Protein AF-A0A0G4M6N6-F1 (afdb_monomer)

Structure (mmCIF, N/CA/C/O backbone):
data_AF-A0A0G4M6N6-F1
#
_entry.id   AF-A0A0G4M6N6-F1
#
loop_
_atom_site.group_PDB
_atom_site.id
_atom_site.type_symbol
_atom_site.label_atom_id
_atom_site.label_alt_id
_atom_site.label_comp_id
_atom_site.label_asym_id
_atom_site.label_entity_id
_atom_site.label_seq_id
_atom_site.pdbx_PDB_ins_code
_atom_site.Cartn_x
_atom_site.Cartn_y
_atom_site.Cartn_z
_atom_site.occupancy
_atom_site.B_iso_or_equiv
_atom_site.auth_seq_id
_atom_site.auth_comp_id
_atom_site.auth_asym_id
_atom_site.auth_atom_id
_atom_site.pdbx_PDB_model_num
ATOM 1 N N . MET A 1 1 ? 23.897 10.166 -4.329 1.00 64.12 1 MET A N 1
ATOM 2 C CA . MET A 1 1 ? 23.173 10.534 -5.569 1.00 64.12 1 MET A CA 1
ATOM 3 C C . MET A 1 1 ? 23.230 9.360 -6.530 1.00 64.12 1 MET A C 1
ATOM 5 O O . MET A 1 1 ? 24.226 8.646 -6.514 1.00 64.12 1 MET A O 1
ATOM 9 N N . ALA A 1 2 ? 22.180 9.135 -7.321 1.00 87.19 2 ALA A N 1
ATOM 10 C CA . ALA A 1 2 ? 22.212 8.119 -8.371 1.00 87.19 2 ALA A CA 1
ATOM 11 C C . ALA A 1 2 ? 23.155 8.562 -9.501 1.00 87.19 2 ALA A C 1
ATOM 13 O O . ALA A 1 2 ? 23.173 9.739 -9.861 1.00 87.19 2 ALA A O 1
ATOM 14 N N . ARG A 1 3 ? 23.932 7.627 -10.053 1.00 93.75 3 ARG A N 1
ATOM 15 C CA . ARG A 1 3 ? 24.759 7.859 -11.242 1.00 93.75 3 ARG A CA 1
ATOM 16 C C . ARG A 1 3 ? 23.931 7.539 -12.483 1.00 93.75 3 ARG A C 1
ATOM 18 O O . ARG A 1 3 ? 23.290 6.494 -12.533 1.00 93.75 3 ARG A O 1
ATOM 25 N N . VAL A 1 4 ? 23.950 8.433 -13.466 1.00 94.50 4 VAL A N 1
ATOM 26 C CA . VAL A 1 4 ? 23.207 8.286 -14.724 1.00 94.50 4 VAL A CA 1
ATOM 27 C C . VAL A 1 4 ? 24.108 8.597 -15.911 1.00 94.50 4 VAL A C 1
ATOM 29 O O . VAL A 1 4 ? 25.055 9.372 -15.786 1.00 94.50 4 VAL A O 1
ATOM 32 N N . GLU A 1 5 ? 23.804 7.996 -17.059 1.00 95.62 5 GLU A N 1
ATOM 33 C CA . GLU A 1 5 ? 24.541 8.181 -18.311 1.00 95.62 5 GLU A CA 1
ATOM 34 C C . GLU A 1 5 ? 23.559 8.454 -19.456 1.00 95.62 5 GLU A C 1
ATOM 36 O O . GLU A 1 5 ? 22.436 7.941 -19.470 1.00 95.62 5 GLU A O 1
ATOM 41 N N . LYS A 1 6 ? 23.963 9.297 -20.413 1.00 95.62 6 LYS A N 1
ATOM 42 C CA . LYS A 1 6 ? 23.139 9.606 -21.586 1.00 95.62 6 LYS A CA 1
ATOM 43 C C . LYS A 1 6 ? 23.126 8.397 -22.517 1.00 95.62 6 LYS A C 1
ATOM 45 O O . LYS A 1 6 ? 24.171 7.975 -22.998 1.00 95.62 6 LYS A O 1
ATOM 50 N N . VAL A 1 7 ? 21.933 7.908 -22.832 1.00 95.12 7 VAL A N 1
ATOM 51 C CA . VAL A 1 7 ? 21.714 6.808 -23.777 1.00 95.12 7 VAL A CA 1
ATOM 52 C C . VAL A 1 7 ? 20.717 7.231 -24.851 1.00 95.12 7 VAL A C 1
ATOM 54 O O . VAL A 1 7 ? 19.821 8.033 -24.587 1.00 95.12 7 VAL A O 1
ATOM 57 N N . ASN A 1 8 ? 20.879 6.714 -26.070 1.00 96.56 8 ASN A N 1
ATOM 58 C CA . ASN A 1 8 ? 19.928 6.926 -27.161 1.00 96.56 8 ASN A CA 1
ATOM 59 C C . ASN A 1 8 ? 19.021 5.694 -27.282 1.00 96.56 8 ASN A C 1
ATOM 61 O O . ASN A 1 8 ? 19.434 4.674 -27.830 1.00 96.56 8 ASN A O 1
ATOM 65 N N . VAL A 1 9 ? 17.816 5.770 -26.714 1.00 96.06 9 VAL A N 1
ATOM 66 C CA . VAL A 1 9 ? 16.842 4.669 -26.668 1.00 96.06 9 VAL A CA 1
ATOM 67 C C . VAL A 1 9 ? 15.445 5.158 -27.043 1.00 96.06 9 VAL A C 1
ATOM 69 O O . VAL A 1 9 ? 15.098 6.317 -26.844 1.00 96.06 9 VAL A O 1
ATOM 72 N N . GLU A 1 10 ? 14.624 4.246 -27.555 1.00 96.25 10 GLU A N 1
ATOM 73 C CA . GLU A 1 10 ? 13.274 4.523 -28.071 1.00 96.25 10 GLU A CA 1
ATOM 74 C C . GLU A 1 10 ? 12.156 4.196 -27.057 1.00 96.25 10 GLU A C 1
ATOM 76 O O . GLU A 1 10 ? 10.983 4.070 -27.418 1.00 96.25 10 GLU A O 1
ATOM 81 N N . TRP A 1 11 ? 12.516 4.033 -25.781 1.00 96.94 11 TRP A N 1
ATOM 82 C CA . TRP A 1 11 ? 11.602 3.658 -24.705 1.00 96.94 11 TRP A CA 1
ATOM 83 C C . TRP A 1 11 ? 11.823 4.482 -23.436 1.00 96.94 11 TRP A C 1
ATOM 85 O O . TRP A 1 11 ? 12.901 5.019 -23.198 1.00 96.94 11 TRP A O 1
ATOM 95 N N . ILE A 1 12 ? 10.787 4.548 -22.602 1.00 97.50 12 ILE A N 1
ATOM 96 C CA . ILE A 1 12 ? 10.816 5.143 -21.259 1.00 97.50 12 ILE A CA 1
ATOM 97 C C . ILE A 1 12 ? 10.519 4.083 -20.198 1.00 97.50 12 ILE A C 1
ATOM 99 O O . ILE A 1 12 ? 9.945 3.040 -20.506 1.00 97.50 12 ILE A O 1
ATOM 103 N N . THR A 1 13 ? 10.863 4.346 -18.939 1.00 97.25 13 THR A N 1
ATOM 104 C CA . THR A 1 13 ? 10.515 3.460 -17.820 1.00 97.25 13 THR A CA 1
ATOM 105 C C . THR A 1 13 ? 9.254 3.922 -17.099 1.00 97.25 13 THR A C 1
ATOM 107 O O . THR A 1 13 ? 9.106 5.110 -16.819 1.00 97.25 13 THR A O 1
ATOM 110 N N . LYS A 1 14 ? 8.381 2.990 -16.711 1.00 97.75 14 LYS A N 1
ATOM 111 C CA . LYS A 1 14 ? 7.283 3.232 -15.763 1.00 97.75 14 LYS A CA 1
ATOM 112 C C . LYS A 1 14 ? 7.400 2.281 -14.580 1.00 97.75 14 LYS A C 1
ATOM 114 O O . LYS A 1 14 ? 7.496 1.076 -14.782 1.00 97.75 14 LYS A O 1
ATOM 119 N N . GLN A 1 15 ? 7.366 2.820 -13.368 1.00 96.50 15 GLN A N 1
ATOM 120 C CA . GLN A 1 15 ? 7.508 2.045 -12.139 1.00 96.50 15 GLN A CA 1
ATOM 121 C C . GLN A 1 15 ? 6.401 0.990 -11.978 1.00 96.50 15 GLN A C 1
ATOM 123 O O . GLN A 1 15 ? 5.261 1.192 -12.405 1.00 96.50 15 GLN A O 1
ATOM 128 N N . ARG A 1 16 ? 6.771 -0.144 -11.379 1.00 96.69 16 ARG A N 1
ATOM 129 C CA . ARG A 1 16 ? 5.871 -1.170 -10.853 1.00 96.69 16 ARG A CA 1
ATOM 130 C C . ARG A 1 16 ? 6.093 -1.236 -9.348 1.00 96.69 16 ARG A C 1
ATOM 132 O O . ARG A 1 16 ? 7.160 -1.652 -8.889 1.00 96.69 16 ARG A O 1
ATOM 139 N N . ASP A 1 17 ? 5.092 -0.799 -8.606 1.00 96.69 17 ASP A N 1
ATOM 140 C CA . ASP A 1 17 ? 5.152 -0.676 -7.160 1.00 96.69 17 ASP A CA 1
ATOM 141 C C . ASP A 1 17 ? 3.791 -0.895 -6.513 1.00 96.69 17 ASP A C 1
ATOM 143 O O . ASP A 1 17 ? 2.757 -0.898 -7.182 1.00 96.69 17 ASP A O 1
ATOM 147 N N . TYR A 1 18 ? 3.822 -1.088 -5.201 1.00 95.75 18 TYR A N 1
ATOM 148 C CA . TYR A 1 18 ? 2.655 -1.018 -4.337 1.00 95.75 18 TYR A CA 1
ATOM 149 C C . TYR A 1 18 ? 2.995 -0.216 -3.080 1.00 95.75 18 TYR A C 1
ATOM 151 O O . TYR A 1 18 ? 4.164 -0.039 -2.719 1.00 95.75 18 TYR A O 1
ATOM 159 N N . THR A 1 19 ? 1.953 0.286 -2.424 1.00 96.81 19 THR A N 1
ATOM 160 C CA . THR A 1 19 ? 2.053 0.968 -1.135 1.00 96.81 19 THR A CA 1
ATOM 161 C C . THR A 1 19 ? 1.094 0.306 -0.158 1.00 96.81 19 THR A C 1
ATOM 163 O O . THR A 1 19 ? -0.116 0.395 -0.348 1.00 96.81 19 THR A O 1
ATOM 166 N N . ASP A 1 20 ? 1.637 -0.303 0.890 1.00 96.50 20 ASP A N 1
ATOM 167 C CA . ASP A 1 20 ? 0.860 -0.797 2.025 1.00 96.50 20 ASP A CA 1
ATOM 168 C C . ASP A 1 20 ? 0.776 0.304 3.081 1.00 96.50 20 ASP A C 1
ATOM 170 O O . ASP A 1 20 ? 1.733 1.055 3.302 1.00 96.50 20 ASP A O 1
ATOM 174 N N . THR A 1 21 ? -0.381 0.440 3.719 1.00 96.12 21 THR A N 1
ATOM 175 C CA . THR A 1 21 ? -0.590 1.386 4.816 1.00 96.12 21 THR A CA 1
ATOM 176 C C . THR A 1 21 ? -1.315 0.679 5.942 1.00 96.12 21 THR A C 1
ATOM 178 O O . THR A 1 21 ? -2.500 0.380 5.825 1.00 96.12 21 THR A O 1
ATOM 181 N N . ASP A 1 22 ? -0.598 0.451 7.036 1.00 96.50 22 ASP A N 1
ATOM 182 C CA . ASP A 1 22 ? -1.068 -0.355 8.155 1.00 96.50 22 ASP A CA 1
ATOM 183 C C . ASP A 1 22 ? -1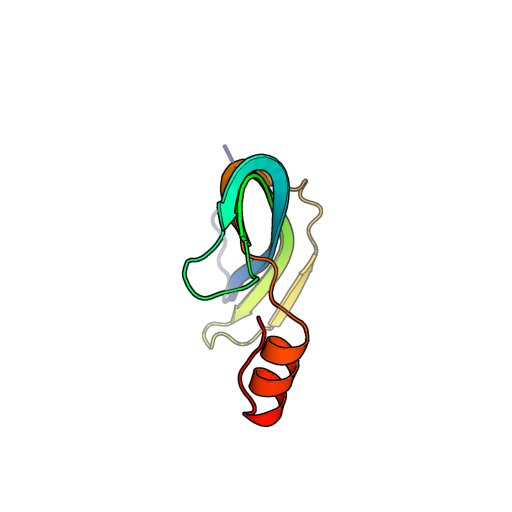.150 0.491 9.431 1.00 96.50 22 ASP A C 1
ATOM 185 O O . ASP A 1 22 ? -0.179 1.179 9.766 1.00 96.50 22 ASP A O 1
ATOM 189 N N . PRO A 1 23 ? -2.262 0.456 10.185 1.00 96.75 23 PRO A N 1
ATOM 190 C CA . PRO A 1 23 ? -2.283 0.995 11.537 1.00 96.75 23 PRO A CA 1
ATOM 191 C C . PRO A 1 23 ? -1.396 0.139 12.446 1.00 96.75 23 PRO A C 1
ATOM 193 O O . PRO A 1 23 ? -1.520 -1.084 12.472 1.00 96.75 23 PRO A O 1
ATOM 196 N N . ILE A 1 24 ? -0.504 0.781 13.202 1.00 97.19 24 ILE A N 1
ATOM 197 C CA . ILE A 1 24 ? 0.406 0.090 14.132 1.00 97.19 24 ILE A CA 1
ATOM 198 C C . ILE A 1 24 ? 0.151 0.448 15.595 1.00 97.19 24 ILE A C 1
ATOM 200 O O . ILE A 1 24 ? 0.495 -0.327 16.481 1.00 97.19 24 ILE A O 1
ATOM 204 N N . GLU A 1 25 ? -0.474 1.596 15.857 1.00 97.56 25 GLU A N 1
ATOM 205 C CA . GLU A 1 25 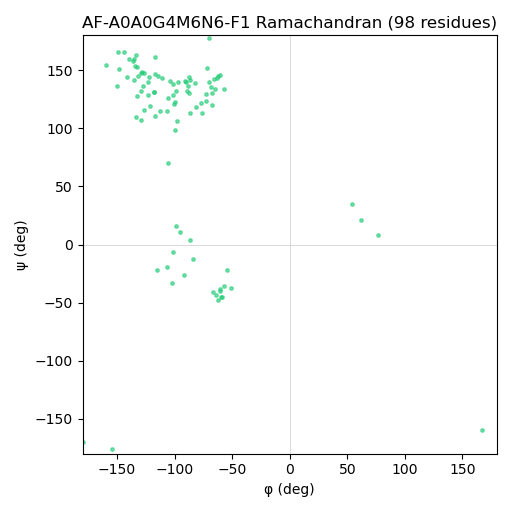? -0.809 2.045 17.205 1.00 97.56 25 GLU A CA 1
ATOM 206 C C . GLU A 1 25 ? -2.074 2.904 17.171 1.00 97.56 25 GLU A C 1
ATOM 208 O O . GLU A 1 25 ? -2.221 3.767 16.307 1.00 97.56 25 GLU A O 1
ATOM 213 N N . THR A 1 26 ? -2.987 2.681 18.117 1.00 97.81 26 THR A N 1
ATOM 214 C CA . THR A 1 26 ? -4.192 3.507 18.279 1.00 97.81 26 THR A CA 1
ATOM 215 C C . THR A 1 26 ? -3.989 4.507 19.409 1.00 97.81 26 THR A C 1
ATOM 217 O O . THR A 1 26 ? -3.808 4.109 20.554 1.00 97.81 26 THR A O 1
ATOM 220 N N . GLU A 1 27 ? -4.096 5.796 19.103 1.00 98.00 27 GLU A N 1
ATOM 221 C CA . GLU A 1 27 ? -3.964 6.893 20.072 1.00 98.00 27 GLU A CA 1
ATOM 222 C C . GLU A 1 27 ? -5.313 7.474 20.488 1.00 98.00 27 GLU A C 1
ATOM 224 O O . GLU A 1 27 ? -5.485 7.913 21.622 1.00 98.00 27 GLU A O 1
ATOM 229 N N . ALA A 1 28 ? -6.285 7.489 19.575 1.00 97.38 28 ALA A N 1
ATOM 230 C CA . ALA A 1 28 ? -7.620 7.990 19.851 1.00 97.38 28 ALA A CA 1
ATOM 231 C C . ALA A 1 28 ? -8.688 7.136 19.171 1.00 97.38 28 ALA A C 1
ATOM 233 O O . ALA A 1 28 ? -8.526 6.658 18.048 1.00 97.38 28 ALA A O 1
ATOM 234 N N . ILE A 1 29 ? -9.815 6.980 19.863 1.00 96.69 29 ILE A N 1
ATOM 235 C CA . ILE A 1 29 ? -10.989 6.261 19.377 1.00 96.69 29 ILE A CA 1
ATOM 236 C C . ILE A 1 29 ? -12.202 7.157 19.578 1.00 96.69 29 ILE A C 1
ATOM 238 O O . ILE A 1 29 ? -12.425 7.682 20.669 1.00 96.69 29 ILE A O 1
ATOM 242 N N . LYS A 1 30 ? -13.025 7.299 18.541 1.00 94.94 30 LYS A N 1
ATOM 243 C CA . LYS A 1 30 ? -14.280 8.044 18.610 1.00 94.94 30 LYS A CA 1
ATOM 244 C C . LYS A 1 30 ? -15.412 7.243 17.990 1.00 94.94 30 LYS A C 1
ATOM 246 O O . LYS A 1 30 ? -15.324 6.806 16.848 1.00 94.94 30 LYS A O 1
ATOM 251 N N . ARG A 1 31 ? -16.511 7.071 18.724 1.00 92.81 31 ARG A N 1
ATOM 252 C CA . ARG A 1 31 ? -17.739 6.514 18.146 1.00 92.81 31 ARG A CA 1
ATOM 253 C C . ARG A 1 31 ? -18.328 7.509 17.146 1.00 92.81 31 ARG A C 1
ATOM 255 O O . ARG A 1 31 ? -18.413 8.700 17.441 1.00 92.81 31 ARG A O 1
ATOM 262 N N . ILE A 1 32 ? -18.748 7.023 15.982 1.00 89.94 32 ILE A N 1
ATOM 263 C CA . ILE A 1 32 ? -19.436 7.857 14.996 1.00 89.94 32 ILE A CA 1
ATOM 264 C C . ILE A 1 32 ? -20.879 8.055 15.471 1.00 89.94 32 ILE A C 1
ATOM 266 O O . ILE A 1 32 ? -21.608 7.085 15.690 1.00 89.94 32 ILE A O 1
ATOM 270 N N . ASN A 1 33 ? -21.286 9.312 15.654 1.00 92.19 33 ASN A N 1
ATOM 271 C CA . ASN A 1 33 ? -22.636 9.650 16.103 1.00 92.19 33 ASN A CA 1
ATOM 272 C C . ASN A 1 33 ? -23.683 9.059 15.149 1.00 92.19 33 ASN A C 1
ATOM 274 O O . ASN A 1 33 ? -23.544 9.151 13.933 1.00 92.19 33 ASN A O 1
ATOM 278 N N . GLY A 1 34 ? -24.720 8.432 15.707 1.00 90.31 34 GLY A N 1
ATOM 279 C CA . GLY A 1 34 ? -25.754 7.757 14.915 1.00 90.31 34 GLY A CA 1
ATOM 280 C C . GLY A 1 34 ? -25.338 6.399 14.334 1.00 90.31 34 GLY A C 1
ATOM 281 O O . GLY A 1 34 ? -26.094 5.824 13.559 1.00 90.31 34 GLY A O 1
ATOM 282 N N . SER A 1 35 ? -24.171 5.858 14.705 1.00 85.75 35 SER A N 1
ATOM 283 C CA . SER A 1 35 ? -23.693 4.551 14.242 1.00 85.75 35 SER A CA 1
ATOM 284 C C . SER A 1 35 ? -23.147 3.676 15.382 1.00 85.75 35 SER A C 1
ATOM 286 O O . SER A 1 35 ? -22.865 4.131 16.498 1.00 85.75 35 SER A O 1
ATOM 288 N N . LEU A 1 36 ? -23.026 2.374 15.109 1.00 85.19 36 LEU A N 1
ATOM 289 C CA . LEU A 1 36 ? -22.265 1.422 15.928 1.00 85.19 36 LEU A CA 1
ATOM 290 C C . LEU A 1 36 ? -20.766 1.428 15.575 1.00 85.19 36 LEU A C 1
ATOM 292 O O . LEU A 1 36 ? -19.962 0.876 16.321 1.00 85.19 36 LEU A O 1
ATOM 296 N N . SER A 1 37 ? -20.389 2.063 14.462 1.00 88.44 37 SER A N 1
ATOM 297 C CA . SER A 1 37 ? -19.006 2.163 13.996 1.00 88.44 37 SER A CA 1
ATOM 298 C C . SER A 1 37 ? -18.161 3.104 14.856 1.00 88.44 37 SER A C 1
ATOM 300 O O . SER A 1 37 ? -18.645 4.086 15.432 1.00 88.44 37 SER A O 1
ATOM 302 N N . LYS A 1 38 ? -16.860 2.817 14.893 1.00 92.19 38 LYS A N 1
ATOM 303 C CA . LYS A 1 38 ? -15.836 3.637 15.538 1.00 92.19 38 LYS A CA 1
ATOM 304 C C . LYS A 1 38 ? -14.852 4.137 14.485 1.00 92.19 38 LYS A C 1
ATOM 306 O O . LYS A 1 38 ? -14.593 3.451 13.500 1.00 92.19 38 LYS A O 1
ATOM 311 N N . ALA A 1 39 ? -14.338 5.334 14.718 1.00 94.38 39 ALA A N 1
ATOM 312 C CA . ALA A 1 39 ? -13.196 5.894 14.030 1.00 94.38 39 ALA A CA 1
ATOM 313 C C . ALA A 1 39 ? -11.979 5.829 14.943 1.00 94.38 39 ALA A C 1
ATOM 315 O O . ALA A 1 39 ? -12.087 6.073 16.149 1.00 94.38 39 ALA A O 1
ATOM 316 N N . PHE A 1 40 ? -10.840 5.514 14.351 1.00 97.25 40 PHE A N 1
ATOM 317 C CA . PHE A 1 40 ? -9.575 5.334 15.039 1.00 97.25 40 PHE A CA 1
ATOM 318 C C . PHE A 1 40 ? -8.556 6.296 14.458 1.00 97.25 40 PHE A C 1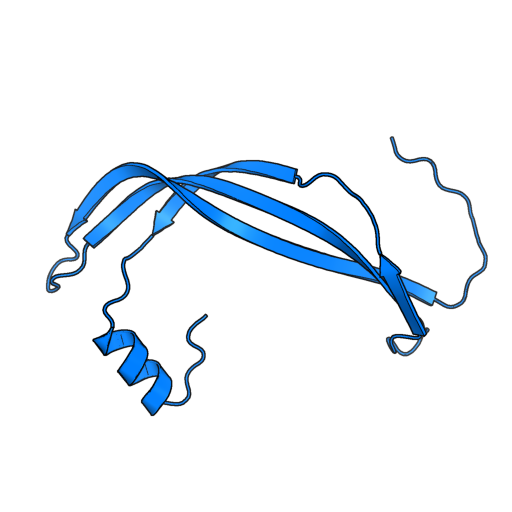
ATOM 320 O O . PHE A 1 40 ? -8.567 6.557 13.258 1.00 97.25 40 PHE A O 1
ATOM 327 N N . TYR A 1 41 ? -7.686 6.815 15.309 1.00 98.00 41 TYR A N 1
ATOM 328 C CA . TYR A 1 41 ? -6.575 7.666 14.923 1.00 98.00 41 TYR A CA 1
ATOM 329 C C . TYR A 1 41 ? -5.325 7.221 15.666 1.00 98.00 41 TYR A C 1
ATOM 331 O O . TYR A 1 41 ? -5.390 6.881 16.849 1.00 98.00 41 TYR A O 1
ATOM 339 N N . GLY A 1 42 ? -4.189 7.251 14.985 1.00 98.25 42 GLY A N 1
ATOM 340 C CA . GLY A 1 42 ? -2.906 6.953 15.594 1.00 98.25 42 GLY A CA 1
ATOM 341 C C . GLY A 1 42 ? -1.801 6.752 14.573 1.00 98.25 42 GLY A C 1
ATOM 342 O O . GLY A 1 42 ? -1.893 7.223 13.432 1.00 98.25 42 GLY A O 1
ATOM 343 N N . THR A 1 43 ? -0.740 6.075 14.992 1.00 98.38 43 THR A N 1
ATOM 344 C CA . THR A 1 43 ? 0.431 5.837 14.157 1.00 98.38 43 THR A CA 1
ATOM 345 C C . THR A 1 43 ? 0.131 4.795 13.077 1.00 98.38 43 THR A C 1
ATOM 347 O O . THR A 1 43 ? -0.341 3.690 13.355 1.00 98.38 43 THR A O 1
ATOM 350 N N . ILE A 1 44 ? 0.463 5.143 11.833 1.00 98.31 44 ILE A N 1
ATOM 351 C CA . ILE A 1 44 ? 0.418 4.263 10.663 1.00 98.31 44 ILE A CA 1
ATOM 352 C C . ILE A 1 44 ? 1.832 4.014 10.128 1.00 98.31 44 ILE A C 1
ATOM 354 O O . ILE A 1 44 ? 2.686 4.907 10.137 1.00 98.31 44 ILE A O 1
ATOM 358 N N . LYS A 1 45 ? 2.069 2.805 9.624 1.00 98.31 45 LYS A N 1
ATOM 359 C CA . LYS A 1 45 ? 3.251 2.425 8.855 1.00 98.31 45 LYS A CA 1
ATOM 360 C C . LYS A 1 45 ? 2.888 2.439 7.374 1.00 98.31 45 LYS A C 1
ATOM 362 O O . LYS A 1 45 ? 1.991 1.726 6.949 1.00 98.31 45 LYS A O 1
ATOM 367 N N . ILE A 1 46 ? 3.609 3.232 6.591 1.00 98.19 46 ILE A N 1
ATOM 368 C CA . ILE A 1 46 ? 3.490 3.295 5.135 1.00 98.19 46 ILE A CA 1
ATOM 369 C C . ILE A 1 46 ? 4.712 2.597 4.545 1.00 98.19 46 ILE A C 1
ATOM 371 O O . ILE A 1 46 ? 5.842 3.061 4.721 1.00 98.19 46 ILE A O 1
ATOM 375 N N . GLN A 1 47 ? 4.494 1.489 3.850 1.00 98.00 47 GLN A N 1
ATOM 376 C CA . GLN A 1 47 ? 5.537 0.697 3.212 1.00 98.00 47 GLN A CA 1
ATOM 377 C C . GLN A 1 47 ? 5.382 0.786 1.698 1.00 98.00 47 GLN A C 1
ATOM 379 O O . GLN A 1 47 ? 4.402 0.305 1.143 1.00 98.00 47 GLN A O 1
ATOM 384 N N . GLN A 1 48 ? 6.359 1.381 1.019 1.00 97.38 48 GLN A N 1
ATOM 385 C CA . GLN A 1 48 ? 6.382 1.439 -0.441 1.00 97.38 48 GLN A CA 1
ATOM 386 C C . GLN A 1 48 ? 7.412 0.465 -0.983 1.00 97.38 48 GLN A C 1
ATOM 388 O O . GLN A 1 48 ? 8.585 0.540 -0.611 1.00 97.38 48 GLN A O 1
ATOM 393 N N . ASN A 1 49 ? 6.991 -0.419 -1.881 1.00 96.56 49 ASN A N 1
ATOM 394 C CA . ASN A 1 49 ? 7.879 -1.393 -2.490 1.00 96.56 49 ASN A CA 1
ATOM 395 C C . ASN A 1 49 ? 7.894 -1.234 -4.007 1.00 96.56 49 ASN A C 1
ATOM 397 O O . ASN A 1 49 ? 6.868 -1.404 -4.664 1.00 96.56 49 ASN A O 1
ATOM 401 N N . VAL A 1 50 ? 9.072 -0.946 -4.560 1.00 96.81 50 VAL A N 1
ATOM 402 C CA . VAL A 1 50 ? 9.299 -0.918 -6.006 1.00 96.81 50 VAL A CA 1
ATOM 403 C C . VAL A 1 50 ? 9.914 -2.245 -6.405 1.00 96.81 50 VAL A C 1
ATOM 405 O O . VAL A 1 50 ? 11.086 -2.494 -6.140 1.00 96.81 50 VAL A O 1
ATOM 408 N N . PHE A 1 51 ? 9.120 -3.096 -7.044 1.00 96.00 51 PHE A N 1
ATOM 409 C CA . PHE A 1 51 ? 9.541 -4.448 -7.416 1.00 96.00 51 PHE A CA 1
ATOM 410 C C . PHE A 1 51 ? 9.929 -4.563 -8.895 1.00 96.00 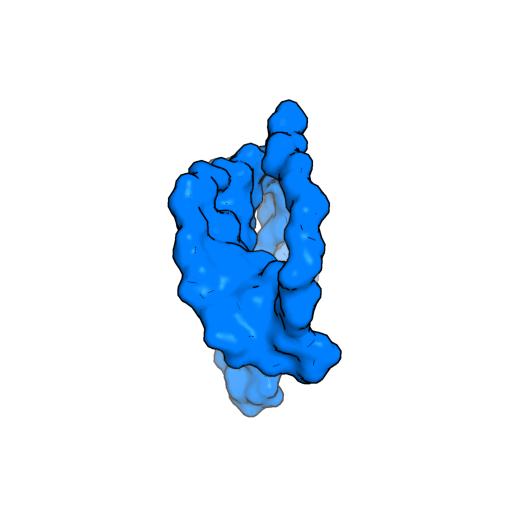51 PHE A C 1
ATOM 412 O O . PHE A 1 51 ? 10.425 -5.598 -9.343 1.00 96.00 51 PHE A O 1
ATOM 419 N N .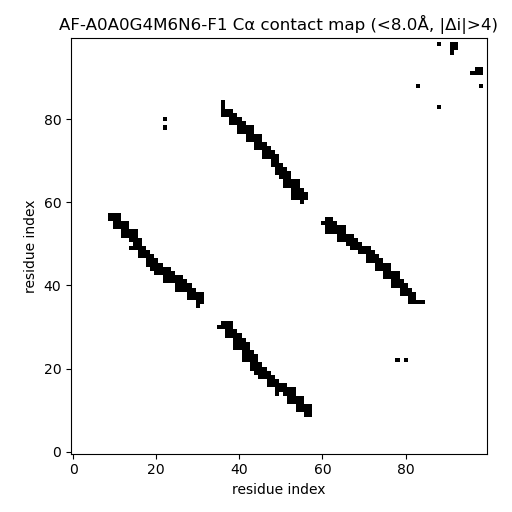 GLY A 1 52 ? 9.719 -3.508 -9.684 1.00 97.38 52 GLY A N 1
ATOM 420 C CA . GLY A 1 52 ? 10.165 -3.477 -11.069 1.00 97.38 52 GLY A CA 1
ATOM 421 C C . GLY A 1 52 ? 9.836 -2.189 -11.804 1.00 97.38 52 GLY A C 1
ATOM 422 O O . GLY A 1 52 ? 9.359 -1.210 -11.232 1.00 97.38 52 GLY A O 1
ATOM 423 N N . PHE A 1 53 ? 10.044 -2.216 -13.114 1.00 97.88 53 PHE A N 1
ATOM 424 C CA . PHE A 1 53 ? 9.556 -1.199 -14.035 1.00 97.88 53 PHE A CA 1
ATOM 425 C C . PHE A 1 53 ? 9.233 -1.815 -15.399 1.00 97.88 53 PHE A C 1
ATOM 427 O O . PHE A 1 53 ? 9.827 -2.808 -15.818 1.00 97.88 53 PHE A O 1
ATOM 434 N N . PHE A 1 54 ? 8.279 -1.221 -16.103 1.00 98.38 54 PHE A N 1
ATOM 435 C CA . PHE A 1 54 ? 8.039 -1.493 -17.512 1.00 98.38 54 PHE A CA 1
ATOM 436 C C . PHE A 1 54 ? 8.930 -0.612 -18.372 1.00 98.38 54 PHE A C 1
ATOM 438 O O . PHE A 1 54 ? 9.071 0.576 -18.078 1.00 98.38 54 PHE A O 1
ATOM 445 N N . LYS A 1 55 ? 9.448 -1.157 -19.472 1.00 98.25 55 LYS A N 1
ATOM 446 C CA . LYS A 1 55 ? 9.876 -0.337 -20.608 1.00 98.25 55 LYS A CA 1
ATOM 447 C C . LYS A 1 55 ? 8.670 -0.121 -21.509 1.00 98.25 55 LYS A C 1
ATOM 449 O O . LYS A 1 55 ? 7.967 -1.072 -21.854 1.00 98.25 55 LYS A O 1
ATOM 454 N N . LEU A 1 56 ? 8.430 1.129 -21.867 1.00 98.44 56 LEU A N 1
ATOM 455 C CA . LEU A 1 56 ? 7.324 1.550 -22.710 1.00 98.44 56 LEU A CA 1
ATOM 456 C C . LEU A 1 56 ? 7.871 2.177 -23.984 1.00 98.44 56 LEU A C 1
ATOM 458 O O . LEU A 1 56 ? 8.718 3.060 -23.897 1.00 98.44 56 LEU A O 1
ATOM 462 N N . ASP A 1 57 ? 7.374 1.770 -25.147 1.00 97.31 57 ASP A N 1
ATOM 463 C CA . ASP A 1 57 ? 7.723 2.440 -26.402 1.00 97.31 57 ASP A CA 1
ATOM 464 C C . ASP A 1 57 ? 7.107 3.854 -26.505 1.00 97.31 57 ASP A C 1
ATOM 466 O O . ASP A 1 57 ? 6.322 4.289 -25.656 1.00 97.31 57 ASP A O 1
ATOM 470 N N . LYS A 1 58 ? 7.405 4.573 -27.596 1.00 95.44 58 LYS A N 1
ATOM 471 C CA . LYS A 1 58 ? 6.814 5.892 -27.907 1.00 95.44 58 LYS A CA 1
ATOM 472 C C . LYS A 1 58 ? 5.275 5.907 -27.935 1.00 95.44 58 LYS A C 1
ATOM 474 O O . LYS A 1 58 ? 4.675 6.963 -27.758 1.00 95.44 58 LYS A O 1
ATOM 479 N N . LYS A 1 59 ? 4.624 4.755 -28.140 1.00 96.94 59 LYS A N 1
ATOM 480 C CA . LYS A 1 59 ? 3.159 4.583 -28.134 1.00 96.94 59 LYS A CA 1
ATOM 481 C C . LYS A 1 59 ? 2.622 4.122 -26.769 1.00 96.94 59 LYS A C 1
ATOM 483 O O . LYS A 1 59 ? 1.447 3.777 -26.673 1.00 96.94 59 LYS A O 1
ATOM 488 N N . LYS A 1 60 ? 3.449 4.133 -25.715 1.00 95.75 60 LYS A N 1
ATOM 489 C CA . LYS A 1 60 ? 3.141 3.683 -24.343 1.00 95.75 60 LYS A CA 1
ATOM 490 C C . LYS A 1 60 ? 2.781 2.198 -24.227 1.00 95.75 60 LYS A C 1
ATOM 492 O O . LYS A 1 60 ? 2.161 1.792 -23.244 1.00 95.75 60 LYS A O 1
ATOM 497 N N . ARG A 1 61 ? 3.168 1.376 -25.201 1.00 97.56 61 ARG A N 1
ATOM 498 C CA . ARG A 1 61 ? 2.976 -0.077 -25.137 1.00 97.56 61 ARG A CA 1
ATOM 499 C C . ARG A 1 61 ? 4.097 -0.688 -24.311 1.00 97.56 61 ARG A C 1
ATOM 501 O O . ARG A 1 61 ? 5.250 -0.287 -24.459 1.00 97.56 61 ARG A O 1
ATOM 508 N N . VAL A 1 62 ? 3.762 -1.654 -23.460 1.00 97.62 62 VAL A N 1
ATOM 509 C CA . VAL A 1 62 ? 4.762 -2.413 -22.702 1.00 97.62 62 VAL A CA 1
ATOM 510 C C . VAL A 1 62 ? 5.558 -3.270 -23.677 1.00 97.62 62 VAL A C 1
ATOM 512 O O . VAL A 1 62 ? 4.983 -4.107 -24.366 1.00 97.62 62 VAL A O 1
ATOM 515 N N . ILE A 1 63 ? 6.867 -3.042 -23.732 1.00 97.62 63 ILE A N 1
ATOM 516 C CA . ILE A 1 63 ? 7.793 -3.844 -24.545 1.00 97.62 63 ILE A CA 1
ATOM 517 C C . ILE A 1 63 ? 8.652 -4.776 -23.691 1.00 97.62 63 ILE A C 1
ATOM 519 O O . ILE A 1 63 ? 9.204 -5.736 -24.214 1.00 97.62 63 ILE A O 1
ATOM 523 N N . ASP A 1 64 ? 8.775 -4.491 -22.392 1.00 97.62 64 ASP A N 1
ATOM 524 C CA . ASP A 1 64 ? 9.554 -5.292 -21.448 1.00 97.62 64 ASP A CA 1
ATOM 525 C C . ASP A 1 64 ? 9.102 -5.023 -20.003 1.00 97.62 64 ASP A C 1
ATOM 527 O O . ASP A 1 64 ? 8.610 -3.932 -19.688 1.00 97.62 64 ASP A O 1
ATOM 531 N N . ALA A 1 65 ? 9.308 -5.998 -19.119 1.00 97.62 65 ALA A N 1
ATOM 532 C CA . ALA A 1 65 ? 9.046 -5.913 -17.688 1.00 97.62 65 ALA A CA 1
ATOM 533 C C . ALA A 1 65 ? 10.288 -6.365 -16.913 1.00 97.62 65 ALA A C 1
ATOM 535 O O . ALA A 1 65 ? 10.594 -7.551 -16.822 1.00 97.62 65 ALA A O 1
ATOM 536 N N . VAL A 1 66 ? 10.980 -5.404 -16.309 1.00 97.69 66 VAL A N 1
ATOM 537 C CA . VAL A 1 66 ? 12.221 -5.646 -15.572 1.00 97.69 66 VAL A CA 1
ATOM 538 C C . VAL A 1 66 ? 11.910 -5.713 -14.079 1.00 97.69 66 VAL A C 1
ATOM 540 O O . VAL A 1 66 ? 11.198 -4.853 -13.557 1.00 97.69 66 VAL A O 1
ATOM 543 N N . HIS A 1 67 ? 12.427 -6.733 -13.392 1.00 97.25 67 HIS A N 1
ATOM 544 C CA . HIS A 1 67 ? 12.368 -6.830 -11.930 1.00 97.25 67 HIS A CA 1
ATOM 545 C C . HIS A 1 67 ? 13.554 -6.109 -11.293 1.00 97.25 67 HIS A C 1
ATOM 547 O O . HIS A 1 67 ? 14.663 -6.138 -11.825 1.00 97.25 67 HIS A O 1
ATOM 553 N N . VAL A 1 68 ? 13.317 -5.483 -10.142 1.00 94.94 68 VAL A N 1
ATOM 554 C CA . VAL A 1 68 ? 14.367 -4.862 -9.329 1.00 94.94 68 VAL A CA 1
ATOM 555 C C . VAL A 1 68 ? 14.251 -5.343 -7.889 1.00 94.94 68 VAL A C 1
ATOM 557 O O . VAL A 1 68 ? 13.157 -5.614 -7.402 1.00 94.94 68 VAL A O 1
ATOM 560 N N . SER A 1 69 ? 15.391 -5.448 -7.213 1.00 92.12 69 SER A N 1
ATOM 561 C CA . SER A 1 69 ? 15.468 -5.801 -5.796 1.00 92.12 69 SER A CA 1
ATOM 562 C C . SER A 1 69 ? 15.812 -4.554 -4.987 1.00 92.12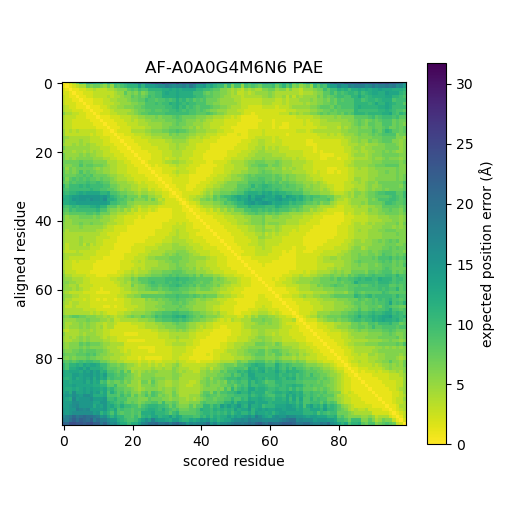 69 SER A C 1
ATOM 564 O O . SER A 1 69 ? 16.928 -4.413 -4.486 1.00 92.12 69 SER A O 1
ATOM 566 N N . ASN A 1 70 ? 14.865 -3.620 -4.900 1.00 90.06 70 ASN A N 1
ATOM 567 C CA . ASN A 1 70 ? 15.005 -2.441 -4.055 1.00 90.06 70 ASN A CA 1
ATOM 568 C C . ASN A 1 70 ? 14.476 -2.749 -2.647 1.00 90.06 70 ASN A C 1
ATOM 570 O O . ASN A 1 70 ? 13.408 -3.348 -2.527 1.00 90.06 70 ASN A O 1
ATOM 574 N N . PRO A 1 71 ? 15.175 -2.333 -1.575 1.00 94.88 71 PRO A N 1
ATOM 575 C CA . PRO A 1 71 ? 14.600 -2.412 -0.241 1.00 94.88 71 PRO A CA 1
ATOM 576 C C . PRO A 1 71 ? 13.351 -1.517 -0.160 1.00 94.88 71 PRO A C 1
ATOM 578 O O . PRO A 1 71 ? 13.331 -0.442 -0.774 1.00 94.88 71 PRO A O 1
ATOM 581 N N . PRO A 1 72 ? 12.316 -1.922 0.597 1.00 95.50 72 PRO A N 1
ATOM 582 C CA . PRO A 1 72 ? 11.117 -1.116 0.744 1.00 95.50 72 PRO A CA 1
ATOM 583 C C . PRO A 1 72 ? 11.428 0.191 1.477 1.00 95.50 72 PRO A C 1
ATOM 585 O O . PRO A 1 72 ? 12.201 0.227 2.438 1.00 95.50 72 PRO A O 1
ATOM 588 N N . VAL A 1 73 ? 10.779 1.272 1.053 1.00 96.69 73 VAL A N 1
ATOM 589 C CA . VAL A 1 73 ? 10.827 2.555 1.755 1.00 96.69 73 VAL A CA 1
ATOM 590 C C . VAL A 1 73 ? 9.747 2.543 2.828 1.00 96.69 73 VAL A C 1
ATOM 592 O O . VAL A 1 73 ? 8.556 2.534 2.518 1.00 96.69 73 VAL A O 1
ATOM 595 N N . ILE A 1 74 ? 10.168 2.551 4.092 1.00 98.00 74 ILE A N 1
ATOM 596 C CA . ILE A 1 74 ? 9.269 2.559 5.249 1.00 98.00 74 ILE A CA 1
ATOM 597 C C . ILE A 1 74 ? 9.187 3.979 5.806 1.00 98.00 74 ILE A C 1
ATOM 599 O O . ILE A 1 74 ? 10.209 4.609 6.079 1.00 98.00 74 ILE A O 1
ATOM 603 N N . ARG A 1 75 ? 7.966 4.478 5.997 1.00 98.12 75 ARG A N 1
ATOM 604 C CA . ARG A 1 75 ? 7.683 5.741 6.683 1.00 98.12 75 ARG A CA 1
ATOM 605 C C . ARG A 1 75 ? 6.640 5.527 7.766 1.00 98.12 75 ARG A C 1
ATOM 607 O O . ARG A 1 75 ? 5.738 4.712 7.608 1.00 98.12 75 ARG A O 1
ATOM 614 N N . TYR A 1 76 ? 6.747 6.305 8.831 1.00 98.25 76 TYR A N 1
ATOM 615 C CA . TYR A 1 76 ? 5.736 6.369 9.877 1.00 98.25 76 TYR A CA 1
ATOM 616 C C . TYR A 1 76 ? 5.055 7.728 9.829 1.00 98.25 76 TYR A C 1
ATOM 618 O O . TYR A 1 76 ? 5.690 8.742 9.535 1.00 98.25 76 TYR A O 1
ATOM 626 N N . GLY A 1 77 ? 3.757 7.741 10.094 1.00 97.31 77 GLY A N 1
ATOM 627 C CA . GLY A 1 77 ? 2.958 8.955 10.113 1.00 97.31 77 GLY A CA 1
ATOM 628 C C . GLY A 1 77 ? 1.745 8.799 11.012 1.00 97.31 77 GLY A C 1
ATOM 629 O O . GLY A 1 77 ? 1.572 7.770 11.662 1.00 97.31 77 GLY A O 1
ATOM 630 N N . LYS A 1 78 ? 0.896 9.823 11.034 1.00 98.00 78 LYS A N 1
ATOM 631 C CA . LYS A 1 78 ? -0.410 9.759 11.691 1.00 98.00 78 LYS A CA 1
ATOM 632 C C . LYS A 1 78 ? -1.496 9.546 10.648 1.00 98.00 78 LYS A C 1
ATOM 634 O O . LYS A 1 78 ? -1.455 10.157 9.581 1.00 98.00 78 LYS A O 1
ATOM 639 N N . GLY A 1 79 ? -2.450 8.681 10.960 1.00 96.94 79 GLY A N 1
ATOM 640 C CA . GLY A 1 79 ? -3.552 8.334 10.075 1.00 96.94 79 GLY A CA 1
ATOM 641 C C . GLY A 1 79 ? -4.844 8.103 10.840 1.00 96.94 79 GLY A C 1
ATOM 642 O O . GLY A 1 79 ? -4.848 7.961 12.061 1.00 96.94 79 GLY A O 1
ATOM 643 N N . MET A 1 80 ? -5.945 8.071 10.093 1.00 96.00 80 MET A N 1
ATOM 644 C CA . MET A 1 80 ? -7.271 7.727 10.597 1.00 96.00 80 MET A CA 1
ATOM 645 C C . MET A 1 80 ? -7.815 6.546 9.795 1.00 96.00 80 MET A C 1
ATOM 647 O O . MET A 1 80 ? -7.657 6.510 8.576 1.00 96.00 80 MET A O 1
ATOM 651 N N . TRP A 1 81 ? -8.476 5.607 10.465 1.00 95.31 81 TRP A N 1
ATOM 652 C CA . TRP A 1 81 ? -9.116 4.461 9.824 1.00 95.31 81 TRP A CA 1
ATOM 653 C C . TRP A 1 81 ? -10.467 4.145 10.462 1.00 95.31 81 TRP A C 1
ATOM 655 O O . TRP A 1 81 ? -10.783 4.574 11.576 1.00 95.31 81 TRP A O 1
ATOM 665 N N . LEU A 1 82 ? -11.287 3.418 9.706 1.00 91.62 82 LEU A N 1
ATOM 666 C CA . LEU A 1 82 ? -12.616 2.967 10.096 1.00 91.62 82 LEU A CA 1
ATOM 667 C C . LEU A 1 82 ? -12.701 1.460 9.878 1.00 91.62 82 LEU A C 1
ATOM 669 O O . LEU A 1 82 ? -12.345 0.976 8.804 1.00 91.62 82 LEU A O 1
ATOM 673 N N . ASP A 1 83 ? -13.274 0.744 10.838 1.00 85.81 83 ASP A N 1
ATOM 674 C CA . ASP A 1 83 ? -13.678 -0.639 10.603 1.00 85.81 83 ASP A CA 1
ATOM 675 C C . ASP A 1 83 ? -14.968 -0.641 9.780 1.00 85.81 83 ASP A C 1
ATOM 677 O O . ASP A 1 83 ? -16.026 -0.194 10.243 1.00 85.81 83 ASP A O 1
ATOM 681 N N . ILE A 1 84 ? -14.888 -1.132 8.543 1.00 82.00 84 ILE A N 1
ATOM 682 C CA . ILE A 1 84 ? -16.039 -1.207 7.642 1.00 82.00 84 ILE A CA 1
ATOM 683 C C . ILE A 1 84 ? -16.866 -2.458 7.976 1.00 82.00 84 ILE A C 1
ATOM 685 O O . ILE A 1 84 ? -16.370 -3.579 7.837 1.00 82.00 84 ILE A O 1
ATOM 689 N N . PRO A 1 85 ? -18.143 -2.324 8.386 1.00 85.31 85 PRO A N 1
ATOM 690 C CA . PRO A 1 85 ? -18.972 -3.483 8.694 1.00 85.31 85 PRO A CA 1
ATOM 691 C C . PRO A 1 85 ? -19.201 -4.364 7.460 1.00 85.31 85 PRO A C 1
ATOM 693 O O . PRO A 1 85 ? -19.479 -3.855 6.374 1.00 85.31 85 PRO A O 1
ATOM 696 N N . LYS A 1 86 ? -19.232 -5.693 7.638 1.00 87.00 86 LYS A N 1
ATOM 697 C CA . LYS A 1 86 ? -19.497 -6.663 6.553 1.00 87.00 86 LYS A CA 1
ATOM 698 C C . LYS A 1 86 ? -20.757 -6.336 5.742 1.00 87.00 86 LYS A C 1
ATOM 700 O O . LYS A 1 86 ? -20.769 -6.488 4.527 1.00 87.00 86 LYS A O 1
ATOM 705 N N . LYS A 1 87 ? -21.809 -5.841 6.404 1.00 87.56 87 LYS A N 1
ATOM 706 C CA . LYS A 1 87 ? -23.053 -5.420 5.740 1.00 87.56 87 LYS A CA 1
ATOM 707 C C . LYS A 1 87 ? -22.824 -4.291 4.728 1.00 87.56 87 LYS A C 1
ATOM 709 O O . LYS A 1 87 ? -23.439 -4.305 3.670 1.00 87.56 87 LYS A O 1
ATOM 714 N N . ALA A 1 88 ? -21.945 -3.336 5.032 1.00 85.94 88 ALA A N 1
ATOM 715 C CA . ALA A 1 88 ? -21.614 -2.258 4.105 1.00 85.94 88 ALA A CA 1
ATOM 716 C C . ALA A 1 88 ? -20.880 -2.799 2.869 1.00 85.94 88 ALA A C 1
ATOM 718 O O . ALA A 1 88 ? -21.221 -2.415 1.755 1.00 85.94 88 ALA A O 1
ATOM 719 N N . LEU A 1 89 ? -19.955 -3.748 3.053 1.00 88.62 89 LEU A N 1
ATOM 720 C CA . LEU A 1 89 ? -19.2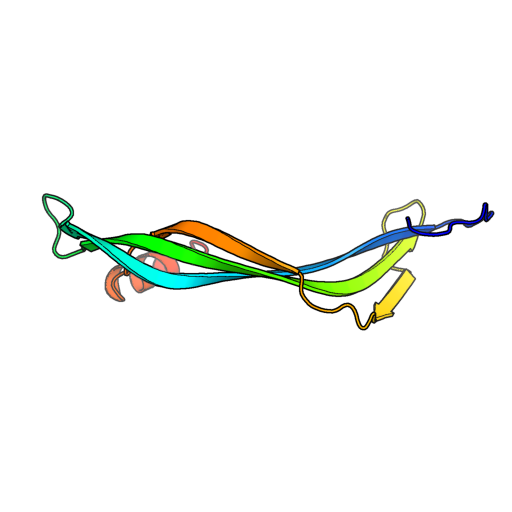64 -4.412 1.941 1.00 88.62 89 LEU A CA 1
ATOM 721 C C . LEU A 1 89 ? -20.247 -5.137 1.012 1.00 88.62 89 LEU A C 1
ATOM 723 O O . LEU A 1 89 ? -20.178 -4.959 -0.198 1.00 88.62 89 LEU A O 1
ATOM 727 N N . LEU A 1 90 ? -21.213 -5.876 1.568 1.00 90.69 90 LEU A N 1
ATOM 728 C CA . LEU A 1 90 ? -22.244 -6.559 0.774 1.00 90.69 90 LEU A CA 1
ATOM 729 C C . LEU A 1 90 ? -23.057 -5.579 -0.085 1.00 90.69 90 LEU A C 1
ATOM 731 O O . LEU A 1 90 ? -23.230 -5.813 -1.277 1.00 90.69 90 LEU A O 1
ATOM 735 N N . ILE A 1 91 ? -23.477 -4.446 0.488 1.00 89.94 91 ILE A N 1
ATOM 736 C CA . ILE A 1 91 ? -24.218 -3.403 -0.240 1.00 89.94 91 ILE A CA 1
ATOM 737 C C . ILE A 1 91 ? -23.389 -2.836 -1.402 1.00 89.94 91 ILE A C 1
ATOM 739 O O . ILE A 1 91 ? -23.930 -2.570 -2.477 1.00 89.94 91 ILE A O 1
ATOM 743 N N . LEU A 1 92 ? -22.083 -2.627 -1.202 1.00 89.50 92 LEU A N 1
ATOM 744 C CA . LEU A 1 92 ? -21.192 -2.154 -2.263 1.00 89.50 92 LEU A CA 1
ATOM 745 C C . LEU A 1 92 ? -21.090 -3.187 -3.395 1.00 89.50 92 LEU A C 1
ATOM 747 O O . LEU A 1 92 ? -21.225 -2.817 -4.561 1.00 89.50 92 LEU A O 1
ATOM 751 N N . THR A 1 93 ? -20.946 -4.475 -3.063 1.00 90.81 93 THR A N 1
ATOM 752 C CA . THR A 1 93 ? -20.913 -5.566 -4.051 1.00 90.81 93 THR A CA 1
ATOM 753 C C . THR A 1 93 ? -22.217 -5.669 -4.841 1.00 90.81 93 THR A C 1
ATOM 755 O O . THR A 1 93 ? -22.182 -5.723 -6.069 1.00 90.81 93 THR A O 1
ATOM 758 N N . GLU A 1 94 ? -23.370 -5.645 -4.164 1.00 93.94 94 GLU A N 1
ATOM 759 C CA . GLU A 1 94 ? -24.698 -5.693 -4.799 1.00 93.94 94 GLU A CA 1
ATOM 760 C C . GLU A 1 94 ? -24.894 -4.547 -5.796 1.00 93.94 94 GLU A C 1
ATOM 762 O O . GLU A 1 94 ? -25.491 -4.721 -6.859 1.00 93.94 94 GLU A O 1
ATOM 767 N N . ARG A 1 95 ? -24.330 -3.377 -5.484 1.00 92.50 95 ARG A N 1
ATOM 768 C CA . ARG A 1 95 ? -24.375 -2.184 -6.336 1.00 92.50 95 ARG A CA 1
ATOM 769 C C . ARG A 1 95 ? -23.261 -2.123 -7.380 1.00 92.50 95 ARG A C 1
ATOM 771 O O . ARG A 1 95 ? -23.182 -1.132 -8.099 1.00 92.50 95 ARG A O 1
ATOM 778 N N . ARG A 1 96 ? -22.420 -3.160 -7.485 1.00 88.75 96 ARG A N 1
ATOM 779 C CA . ARG A 1 96 ? -21.247 -3.215 -8.379 1.00 88.75 96 ARG A CA 1
ATOM 780 C C . ARG A 1 96 ? -20.303 -2.022 -8.190 1.00 88.75 96 ARG A C 1
ATOM 782 O O . ARG A 1 96 ? -19.710 -1.528 -9.146 1.00 88.75 96 ARG A O 1
ATOM 789 N N . LEU A 1 97 ? -20.182 -1.553 -6.951 1.00 87.69 97 LEU A N 1
ATOM 790 C CA . LEU A 1 97 ? -19.243 -0.510 -6.564 1.00 87.69 97 LEU A CA 1
ATOM 791 C C . LEU A 1 97 ? -17.920 -1.156 -6.149 1.00 87.69 97 LEU A C 1
ATOM 793 O O . LEU A 1 97 ? -17.906 -2.195 -5.487 1.00 87.69 97 LEU A O 1
ATOM 797 N N . HIS A 1 98 ? -16.810 -0.539 -6.550 1.00 76.56 98 HIS A N 1
ATOM 798 C CA . HIS A 1 98 ? -15.478 -1.003 -6.170 1.00 76.56 98 HIS A CA 1
ATOM 799 C C . HIS A 1 98 ? -15.290 -0.867 -4.653 1.00 76.56 98 HIS A C 1
ATOM 801 O 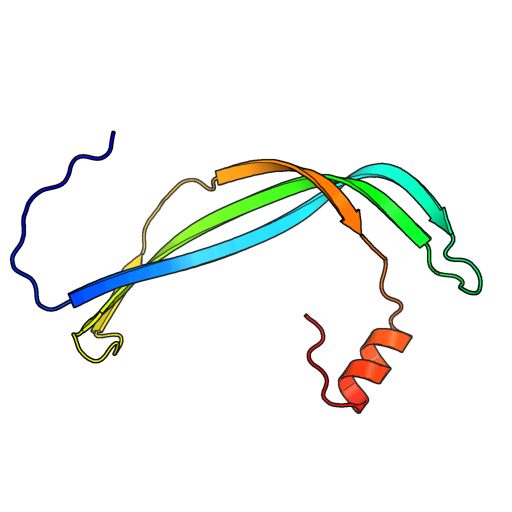O . HIS A 1 98 ? -15.657 0.159 -4.081 1.00 76.56 98 HIS A O 1
ATOM 807 N N . ILE A 1 99 ? -14.760 -1.906 -4.001 1.00 69.00 99 ILE A N 1
ATOM 808 C CA . ILE A 1 99 ? -14.700 -1.981 -2.531 1.00 69.00 99 ILE A CA 1
ATOM 809 C C . ILE A 1 99 ? -13.402 -1.424 -1.943 1.00 69.00 99 ILE A C 1
ATOM 811 O O . ILE A 1 99 ? -13.430 -0.926 -0.823 1.00 69.00 99 ILE A O 1
ATOM 815 N N . ALA A 1 100 ? -12.311 -1.442 -2.691 1.00 60.38 100 ALA A N 1
ATOM 816 C CA . ALA A 1 100 ? -11.100 -0.645 -2.514 1.00 60.38 100 ALA A CA 1
ATOM 817 C C . ALA A 1 100 ? -10.171 -1.041 -3.653 1.00 60.38 100 ALA A C 1
ATOM 819 O O . ALA A 1 100 ? -10.094 -2.260 -3.926 1.0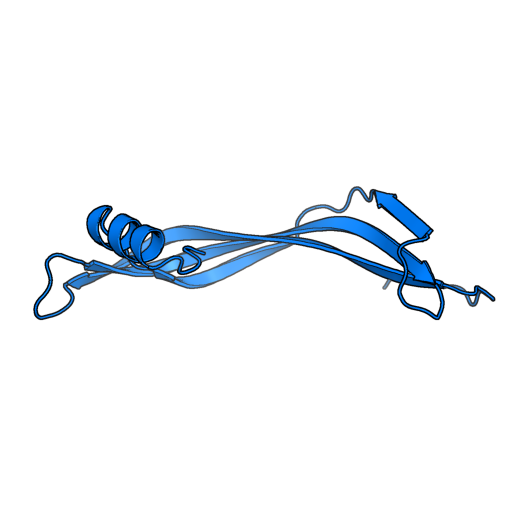0 60.38 100 ALA A O 1
#

Radius of gyration: 20.54 Å; Cα contacts (8 Å, |Δi|>4): 176; chains: 1; bounding box: 50×17×48 Å

Organism: Verticillium longisporum (NCBI:txid100787)

Foldseek 3Di:
DDDDDDDDDQWDKDWDKDKDKADDDFDDWDDDPPDPKIKTKDKIKIKMDTQWIFIAGPVRDGPDIGGDDDHIDIDMDMDMDIDDDPVNVVVCVVVVHDPD

Sequence (100 aa):
MARVEKVNVEWITKQRDYTDTDPIETEAIKRINGSLSKAFYGTIKIQQNVFGFFKLDKKKRVIDAVHVSNPPVIRYGKGMWLDIPKKALLILTERRLHIA

Secondary structure (DSSP, 8-state):
---------SEEEEEEEEEEEEEEEEEEEEEPTTSS-EEEEEEEEEEEEEEEEEEEETT--EEEEEE--PPPEEEEEEEEEE---HHHHHHHHHTT----

pLDDT: mean 93.59, std 6.7, range [60.38, 98.44]

Nearest PDB structures (foldseek):
  6znp-assembly1_A  TM=7.638E-01  e=2.970E-04  Bacillus subtilis subsp. subtilis str. 168
  6h03-assembly1_F  TM=4.058E-01  e=9.276E+00  Homo sapiens
  8b0g-assembly1_I  TM=2.465E-01  e=3.186E+00  Homo sapiens
  7nyd-assembly1_C  TM=1.913E-01  e=9.276E+00  Homo sapiens

Mean predicted aligned error: 5.56 Å

Solvent-accessible surface area (backbone atoms only — not comparable to full-atom values): 6181 Å² total; per-residue (Å²): 132,87,88,85,79,96,75,95,72,74,57,48,81,42,84,37,68,52,73,50,76,41,83,77,44,82,75,46,78,43,74,41,86,97,54,93,44,47,39,39,30,26,39,25,42,37,38,37,37,48,52,27,31,32,35,21,38,90,84,67,46,77,77,46,79,48,78,46,92,55,81,62,52,74,46,77,49,79,46,74,52,66,75,77,54,70,69,60,54,50,54,33,55,78,67,73,42,87,90,126